Protein AF-A0A7C2G6F2-F1 (afdb_monomer_lite)

Secondary structure (DSSP, 8-state):
-HHHHHHHHHHTTSPP----SHHHHTTHHHHHHHHHHHHHHHH-SS--HHHHHHHHHHHHHHHHHHHHHHHHHHHHHHHHH-

Structure (mmCIF, N/CA/C/O backbone):
data_AF-A0A7C2G6F2-F1
#
_entry.id   AF-A0A7C2G6F2-F1
#
loop_
_atom_site.group_PDB
_atom_site.id
_atom_site.type_symbol
_atom_site.label_atom_id
_atom_site.label_alt_id
_atom_site.label_comp_id
_atom_site.label_asym_id
_atom_site.label_entity_id
_atom_site.label_seq_id
_atom_site.pdbx_PDB_ins_code
_atom_site.Cartn_x
_atom_site.Cartn_y
_atom_site.Cartn_z
_atom_site.occupancy
_atom_site.B_iso_or_equiv
_atom_site.auth_seq_id
_atom_site.auth_comp_id
_atom_site.auth_asym_id
_atom_site.auth_atom_id
_atom_site.pdbx_PDB_model_num
ATOM 1 N N . MET A 1 1 ? -22.848 -23.238 -17.504 1.00 60.56 1 MET A N 1
ATOM 2 C CA . MET A 1 1 ? -22.557 -22.922 -16.085 1.00 60.56 1 MET A CA 1
ATOM 3 C C . MET A 1 1 ? -21.258 -23.567 -15.603 1.00 60.56 1 MET A C 1
ATOM 5 O O . MET A 1 1 ? -20.378 -22.843 -15.173 1.00 60.56 1 MET A O 1
ATOM 9 N N . ILE A 1 2 ? -21.086 -24.887 -15.745 1.00 63.03 2 ILE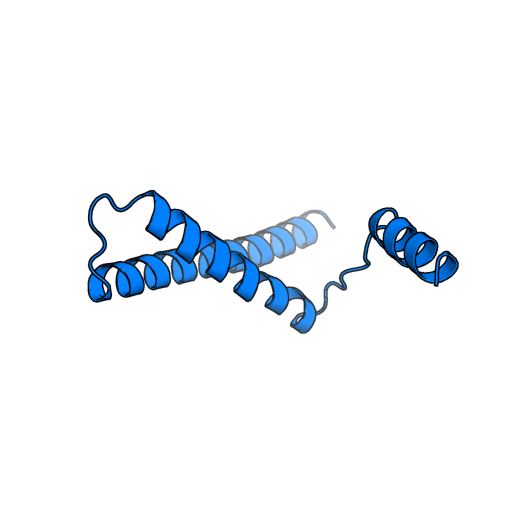 A N 1
ATOM 10 C CA . ILE A 1 2 ? -19.876 -25.621 -15.317 1.00 63.03 2 ILE A CA 1
ATOM 11 C C . ILE A 1 2 ? -18.591 -25.154 -16.041 1.00 63.03 2 ILE A C 1
ATOM 13 O O . ILE A 1 2 ? -17.563 -24.964 -15.405 1.00 63.03 2 ILE A O 1
ATOM 17 N N . GLN A 1 3 ? -18.667 -24.865 -17.345 1.00 67.69 3 GLN A N 1
ATOM 18 C CA . GLN A 1 3 ? -17.542 -24.331 -18.138 1.00 67.69 3 GLN A CA 1
ATOM 19 C C . GLN A 1 3 ? -16.990 -22.993 -17.602 1.00 67.69 3 GLN A C 1
ATOM 21 O O . GLN A 1 3 ? -15.789 -22.752 -17.646 1.00 67.69 3 GLN A O 1
ATOM 26 N N . ASN A 1 4 ? -17.843 -22.148 -17.010 1.00 74.81 4 ASN A N 1
ATOM 27 C CA . ASN A 1 4 ? -17.402 -20.876 -16.427 1.00 74.81 4 ASN A CA 1
ATOM 28 C C . ASN A 1 4 ? -16.576 -21.090 -15.153 1.00 74.81 4 ASN A C 1
ATOM 30 O O . ASN A 1 4 ? -15.661 -20.321 -14.886 1.00 74.81 4 ASN A O 1
ATOM 34 N N . ILE A 1 5 ? -16.872 -22.142 -14.384 1.00 79.81 5 ILE A N 1
ATOM 35 C CA . ILE A 1 5 ? -16.135 -22.475 -13.159 1.00 79.81 5 ILE A CA 1
ATOM 36 C C . ILE A 1 5 ? -14.728 -22.954 -13.516 1.00 79.81 5 ILE A C 1
ATOM 38 O O . ILE A 1 5 ? -13.769 -22.514 -12.893 1.00 79.81 5 ILE A O 1
ATOM 42 N N . TYR A 1 6 ? -14.589 -23.779 -14.558 1.00 81.56 6 TYR A N 1
ATOM 43 C CA . TYR A 1 6 ? -13.275 -24.197 -15.051 1.00 81.56 6 TYR A CA 1
ATOM 44 C C . TYR A 1 6 ? -12.414 -23.007 -15.482 1.00 81.56 6 TYR A C 1
ATOM 46 O O . TYR A 1 6 ? -11.250 -22.941 -15.101 1.00 81.56 6 TYR A O 1
ATOM 54 N N . ASN A 1 7 ? -12.994 -22.032 -16.188 1.00 80.44 7 ASN A N 1
ATOM 55 C CA . ASN A 1 7 ? -12.271 -20.827 -16.603 1.00 80.44 7 ASN A CA 1
ATOM 56 C C . ASN A 1 7 ? -11.858 -19.946 -15.413 1.00 80.44 7 ASN A C 1
ATOM 58 O O . ASN A 1 7 ? -10.749 -19.422 -15.397 1.00 80.44 7 ASN A O 1
ATOM 62 N N . ILE A 1 8 ? -12.719 -19.816 -14.398 1.00 82.31 8 ILE A N 1
ATOM 63 C CA . ILE A 1 8 ? -12.400 -19.078 -13.167 1.00 82.31 8 ILE A CA 1
ATOM 64 C C . ILE A 1 8 ? -11.265 -19.771 -12.404 1.00 82.31 8 ILE A C 1
ATOM 66 O O . ILE A 1 8 ? -10.311 -19.116 -12.004 1.00 82.31 8 ILE A O 1
ATOM 70 N N . VAL A 1 9 ? -11.330 -21.095 -12.234 1.00 84.50 9 VAL A N 1
ATOM 71 C CA . VAL A 1 9 ? -10.283 -21.868 -11.546 1.00 84.50 9 VAL A CA 1
ATOM 72 C C . VAL A 1 9 ? -8.962 -21.820 -12.321 1.00 84.50 9 VAL A C 1
ATOM 74 O O . VAL A 1 9 ? -7.910 -21.643 -11.714 1.00 84.50 9 VAL A O 1
ATOM 77 N N . ALA A 1 10 ? -9.007 -21.903 -13.652 1.00 81.81 10 ALA A N 1
ATOM 78 C CA . ALA A 1 10 ? -7.828 -21.780 -14.505 1.00 81.81 10 ALA A CA 1
ATOM 79 C C . ALA A 1 10 ? -7.174 -20.390 -14.408 1.00 81.81 10 ALA A C 1
ATOM 81 O O . ALA A 1 10 ? -5.946 -20.301 -14.391 1.00 81.81 10 ALA A O 1
ATOM 82 N N . ALA A 1 11 ? -7.958 -19.316 -14.263 1.00 80.06 11 ALA A N 1
ATOM 83 C CA . ALA A 1 11 ? -7.427 -17.962 -14.090 1.00 80.06 11 ALA A CA 1
ATOM 84 C C . ALA A 1 11 ? -6.562 -17.814 -12.823 1.00 80.06 11 ALA A C 1
ATOM 86 O O . ALA A 1 11 ? -5.595 -17.066 -12.836 1.00 80.06 11 ALA A O 1
ATOM 87 N N . PHE A 1 12 ? -6.829 -18.582 -11.759 1.00 82.50 12 PHE A N 1
ATOM 88 C CA . PHE A 1 12 ? -5.985 -18.585 -10.553 1.00 82.50 12 PHE A CA 1
ATOM 89 C C . PHE A 1 12 ? -4.670 -19.364 -10.706 1.00 82.50 12 PHE A C 1
ATOM 91 O O . PHE A 1 12 ? -3.814 -19.293 -9.826 1.00 82.50 12 PHE A O 1
ATOM 98 N N . THR A 1 13 ? -4.503 -20.125 -11.792 1.00 85.88 13 THR A N 1
ATOM 99 C CA . THR A 1 13 ? -3.276 -20.896 -12.064 1.00 85.88 13 THR A CA 1
ATOM 100 C C . THR A 1 13 ? -2.313 -20.189 -13.012 1.00 85.88 13 THR A C 1
ATOM 102 O O . THR A 1 13 ? -1.158 -20.598 -13.125 1.00 85.88 13 THR A O 1
ATOM 105 N N . VAL A 1 14 ? -2.763 -19.122 -13.676 1.00 83.56 14 VAL A N 1
ATOM 106 C CA . VAL A 1 14 ? -1.934 -18.318 -14.575 1.00 83.56 14 VAL A CA 1
ATOM 107 C C . VAL A 1 14 ? -1.462 -17.072 -13.819 1.00 83.56 14 VAL A C 1
ATOM 109 O O . VAL A 1 14 ? -2.275 -16.430 -13.156 1.00 83.56 14 VAL A O 1
ATOM 112 N N . PRO A 1 15 ? -0.167 -16.708 -13.884 1.00 80.00 15 PRO A N 1
ATOM 113 C CA . PRO A 1 15 ? 0.305 -15.466 -13.289 1.00 80.00 15 PRO A CA 1
ATOM 114 C C . PRO A 1 15 ? -0.391 -14.263 -13.928 1.00 80.00 15 PRO A C 1
ATOM 116 O O . PRO A 1 15 ? -0.327 -14.081 -15.144 1.00 80.00 15 PRO A O 1
ATOM 119 N N . GLU A 1 16 ? -1.017 -13.424 -13.106 1.00 82.06 16 GLU A N 1
ATOM 120 C CA . GLU A 1 16 ? -1.564 -12.151 -13.568 1.00 82.06 16 GLU A CA 1
ATOM 121 C C . GLU A 1 16 ? -0.406 -11.210 -13.925 1.00 82.06 16 GLU A C 1
ATOM 123 O O . GLU A 1 16 ? 0.488 -10.960 -13.108 1.00 82.06 16 GLU A O 1
ATOM 128 N N . TYR A 1 17 ? -0.409 -10.673 -15.145 1.00 82.88 17 TYR A N 1
ATOM 129 C CA . TYR A 1 17 ? 0.572 -9.668 -15.534 1.00 82.88 17 TYR A CA 1
ATOM 130 C C . TYR A 1 17 ? 0.197 -8.319 -14.919 1.00 82.88 17 TYR A C 1
ATOM 132 O O . TYR A 1 17 ? -0.709 -7.626 -15.379 1.00 82.88 17 TYR A O 1
ATOM 140 N N . ILE A 1 18 ? 0.937 -7.922 -13.890 1.00 80.31 18 ILE A N 1
ATOM 141 C CA . ILE A 1 18 ? 0.836 -6.587 -13.310 1.00 80.31 18 ILE A CA 1
ATOM 142 C C . ILE A 1 18 ? 1.913 -5.730 -13.972 1.00 80.31 18 ILE A C 1
ATOM 144 O O . ILE A 1 18 ? 3.106 -5.927 -13.742 1.00 80.31 18 ILE A O 1
ATOM 148 N N . GLY A 1 19 ? 1.495 -4.786 -14.817 1.00 81.31 19 GLY A N 1
ATOM 149 C CA . GLY A 1 19 ? 2.416 -3.853 -15.466 1.00 81.31 19 GLY A CA 1
ATOM 150 C C . GLY A 1 19 ? 3.225 -3.032 -14.454 1.00 81.31 19 GLY A C 1
ATOM 151 O O . GLY A 1 19 ? 2.807 -2.836 -13.313 1.00 81.31 19 GLY A O 1
ATOM 152 N N . VAL A 1 20 ? 4.368 -2.496 -14.885 1.00 82.50 20 VAL A N 1
ATOM 153 C CA . VAL A 1 20 ? 5.249 -1.623 -14.074 1.00 82.50 20 VAL A CA 1
ATOM 154 C C . VAL A 1 20 ? 4.941 -0.132 -14.254 1.00 82.50 20 VAL A C 1
ATOM 156 O O . VAL A 1 20 ? 5.773 0.732 -13.988 1.00 82.50 20 VAL A O 1
ATOM 159 N N . GLU A 1 21 ? 3.743 0.185 -14.737 1.00 88.00 21 GLU A N 1
ATOM 160 C CA . GLU A 1 21 ? 3.307 1.560 -14.930 1.00 88.00 21 GLU A CA 1
ATOM 161 C C . GLU A 1 21 ? 3.085 2.261 -13.577 1.00 88.00 21 GLU A C 1
ATOM 163 O O . GLU A 1 21 ? 2.611 1.650 -12.617 1.00 88.00 21 GLU A O 1
ATOM 168 N N . PRO A 1 22 ? 3.316 3.580 -13.476 1.00 84.00 22 PRO A N 1
ATOM 169 C CA . PRO A 1 22 ? 3.063 4.311 -12.233 1.00 84.00 22 PRO A CA 1
ATOM 170 C C . PRO A 1 22 ? 1.628 4.143 -11.709 1.00 84.00 22 PRO A C 1
ATOM 172 O O . PRO A 1 22 ? 1.403 4.117 -10.503 1.00 84.00 22 PRO A O 1
ATOM 175 N N . ARG A 1 23 ? 0.647 3.990 -12.611 1.00 87.88 23 ARG A N 1
ATOM 176 C CA . ARG A 1 23 ? -0.760 3.757 -12.258 1.00 87.88 23 ARG A CA 1
ATOM 177 C C . ARG A 1 23 ? -0.971 2.389 -11.618 1.00 87.88 23 ARG A C 1
ATOM 179 O O . ARG A 1 23 ? -1.693 2.304 -10.629 1.00 87.88 23 ARG A O 1
ATOM 186 N N . THR A 1 24 ? -0.376 1.332 -12.169 1.00 87.19 24 THR A N 1
ATOM 187 C CA . THR A 1 24 ? -0.535 -0.022 -11.626 1.00 87.19 24 THR A CA 1
ATOM 188 C C . THR A 1 24 ? 0.144 -0.150 -10.267 1.00 87.19 24 THR A C 1
ATOM 190 O O . THR A 1 24 ? -0.388 -0.815 -9.384 1.00 87.19 24 THR A O 1
ATOM 193 N N . MET A 1 25 ? 1.235 0.586 -10.035 1.00 85.06 25 MET A N 1
ATOM 194 C CA . MET A 1 25 ? 1.877 0.677 -8.720 1.00 85.06 25 MET A CA 1
ATOM 195 C C . MET A 1 25 ? 0.965 1.275 -7.633 1.00 85.06 25 MET A C 1
ATOM 197 O O . MET A 1 25 ? 1.131 0.948 -6.456 1.00 85.06 25 MET A O 1
ATOM 201 N N . LEU A 1 26 ? -0.037 2.093 -7.990 1.00 89.50 26 LEU A N 1
ATOM 202 C CA . LEU A 1 26 ? -0.975 2.654 -7.009 1.00 89.50 26 LEU A CA 1
ATOM 203 C C . LEU A 1 26 ? -1.861 1.586 -6.345 1.00 89.50 26 LEU A C 1
ATOM 205 O O . LEU A 1 26 ? -2.334 1.804 -5.229 1.00 89.50 26 LEU A O 1
ATOM 209 N N . TRP A 1 27 ? -2.044 0.417 -6.972 1.00 89.00 27 TRP A N 1
ATOM 210 C CA . TRP A 1 27 ? -2.795 -0.706 -6.389 1.00 89.00 27 TRP A CA 1
ATOM 211 C C . TRP A 1 27 ? -2.168 -1.268 -5.113 1.00 89.00 27 TRP A C 1
ATOM 213 O O . TRP A 1 27 ? -2.842 -1.931 -4.324 1.00 89.00 27 TRP A O 1
ATOM 223 N N . MET A 1 28 ? -0.904 -0.944 -4.853 1.00 88.81 28 MET A N 1
ATOM 224 C CA . MET A 1 28 ? -0.238 -1.291 -3.609 1.00 88.81 28 MET A CA 1
ATOM 225 C C . MET A 1 28 ? -0.793 -0.514 -2.404 1.00 88.81 28 MET A C 1
ATOM 227 O O . MET A 1 28 ? -0.820 -1.051 -1.300 1.00 88.81 28 MET A O 1
ATOM 231 N N . PHE A 1 29 ? -1.278 0.722 -2.577 1.00 92.94 29 PHE A N 1
ATOM 232 C CA . PHE A 1 29 ? -1.776 1.528 -1.454 1.00 92.94 29 PHE A CA 1
ATOM 233 C C . PHE A 1 29 ? -3.034 0.942 -0.795 1.00 92.94 29 PHE A C 1
ATOM 235 O O . PHE A 1 29 ? -3.043 0.852 0.433 1.00 92.94 29 PH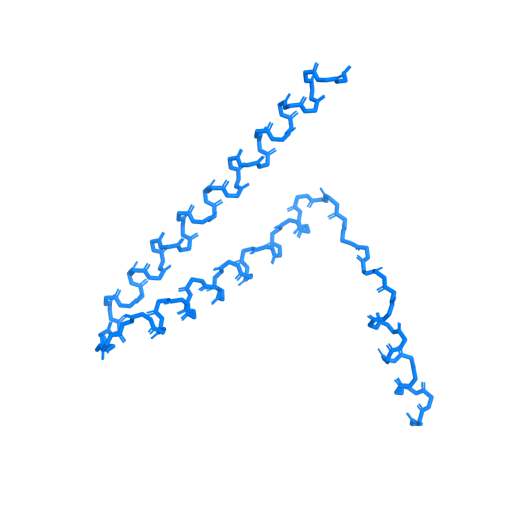E A O 1
ATOM 242 N N . PRO A 1 30 ? -4.065 0.482 -1.535 1.00 93.56 30 PRO A N 1
ATOM 243 C CA . PRO A 1 30 ? -5.172 -0.268 -0.943 1.00 93.56 30 PRO A CA 1
ATOM 244 C C . PRO A 1 30 ? -4.706 -1.465 -0.106 1.00 93.56 30 PRO A C 1
ATOM 246 O O . PRO A 1 30 ? -5.172 -1.643 1.017 1.00 93.56 30 PRO A O 1
ATOM 249 N N . LEU A 1 31 ? -3.729 -2.232 -0.604 1.00 92.31 31 LEU A N 1
ATOM 250 C CA . LEU A 1 31 ? -3.166 -3.376 0.117 1.00 92.31 31 LEU A CA 1
ATOM 251 C C . LEU A 1 31 ? -2.474 -2.941 1.420 1.00 92.31 31 LEU A C 1
ATOM 253 O O . LEU A 1 31 ? -2.732 -3.508 2.483 1.00 92.31 31 LEU A O 1
ATOM 257 N N . LEU A 1 32 ? -1.635 -1.902 1.365 1.00 95.50 32 LEU A N 1
ATOM 258 C CA . LEU A 1 32 ? -0.969 -1.338 2.543 1.00 95.50 32 LEU A CA 1
ATOM 259 C C . LEU A 1 32 ? -1.973 -0.795 3.566 1.00 95.50 32 LEU A C 1
ATOM 261 O O . LEU A 1 32 ? -1.778 -0.973 4.769 1.00 95.50 32 LEU A O 1
ATOM 265 N N . ALA A 1 33 ? -3.054 -0.163 3.106 1.00 96.19 33 ALA A N 1
ATOM 266 C CA . ALA A 1 33 ? -4.119 0.329 3.970 1.00 96.19 33 ALA A CA 1
ATOM 267 C C . ALA A 1 33 ? -4.816 -0.830 4.696 1.00 96.19 33 ALA A C 1
ATOM 269 O O . ALA A 1 33 ? -4.973 -0.777 5.917 1.00 96.19 33 ALA A O 1
ATOM 270 N N . SER A 1 34 ? -5.156 -1.911 3.985 1.00 96.38 34 SER A N 1
ATOM 271 C CA . SER A 1 34 ? -5.728 -3.117 4.593 1.00 96.38 34 SER A CA 1
ATOM 272 C C . SER A 1 34 ? -4.800 -3.721 5.649 1.00 96.38 34 SER A C 1
ATOM 274 O O . SER A 1 34 ? -5.247 -4.008 6.760 1.00 96.38 34 SER A O 1
ATOM 276 N N . ILE A 1 35 ? -3.504 -3.853 5.351 1.00 94.25 35 ILE A N 1
ATOM 277 C CA . ILE A 1 35 ? -2.514 -4.385 6.300 1.00 94.25 35 ILE A CA 1
ATOM 278 C C . ILE A 1 35 ? -2.412 -3.487 7.538 1.00 94.25 35 ILE A C 1
ATOM 280 O O . ILE A 1 35 ? -2.428 -3.994 8.660 1.00 94.25 35 ILE A O 1
ATOM 284 N N . ALA A 1 36 ? -2.349 -2.165 7.361 1.00 95.88 36 ALA A N 1
ATOM 285 C CA . ALA A 1 36 ? -2.232 -1.224 8.472 1.00 95.88 36 ALA A CA 1
ATOM 286 C C . ALA A 1 36 ? -3.452 -1.280 9.408 1.00 95.88 36 ALA A C 1
ATOM 288 O O . ALA A 1 36 ? -3.294 -1.321 10.631 1.00 95.88 36 ALA A O 1
ATOM 289 N N . ILE A 1 37 ? -4.659 -1.337 8.837 1.00 95.56 37 ILE A N 1
ATOM 290 C CA . ILE A 1 37 ? -5.923 -1.463 9.572 1.00 95.56 37 ILE A CA 1
ATOM 291 C C . ILE A 1 37 ? -5.956 -2.782 10.351 1.00 95.56 37 ILE A C 1
ATOM 293 O O . ILE A 1 37 ? -6.170 -2.764 11.563 1.00 95.56 37 ILE A O 1
ATOM 297 N N . ILE A 1 38 ? -5.704 -3.916 9.686 1.00 95.06 38 ILE A N 1
ATOM 298 C CA . ILE A 1 38 ? -5.778 -5.249 10.304 1.00 95.06 38 ILE A CA 1
ATOM 299 C C . ILE A 1 38 ? -4.719 -5.398 11.398 1.00 95.06 38 ILE A C 1
ATOM 301 O O . ILE A 1 38 ? -5.044 -5.811 12.510 1.00 95.06 38 ILE A O 1
ATOM 305 N N . TYR A 1 39 ? -3.471 -5.006 11.128 1.00 94.50 39 TYR A N 1
ATOM 306 C CA . TYR A 1 39 ? -2.391 -5.051 12.114 1.00 94.50 39 TYR A CA 1
ATOM 307 C C . TYR A 1 39 ? -2.735 -4.245 13.366 1.00 94.50 39 TYR A C 1
ATOM 309 O O . TYR A 1 39 ? -2.514 -4.686 14.496 1.00 94.50 39 TYR A O 1
ATOM 317 N N . LYS A 1 40 ? -3.276 -3.036 13.183 1.00 92.31 40 LYS A N 1
ATOM 318 C CA . LYS A 1 40 ? -3.612 -2.182 14.316 1.00 92.31 40 LYS A CA 1
ATOM 319 C C . LYS A 1 40 ? -4.822 -2.709 15.082 1.00 92.31 40 LYS A C 1
ATOM 321 O O . LYS A 1 40 ? -4.832 -2.627 16.308 1.00 92.31 40 LYS A O 1
ATOM 326 N N . ALA A 1 41 ? -5.792 -3.293 14.382 1.00 91.31 41 ALA A N 1
ATOM 327 C CA . ALA A 1 41 ? -6.984 -3.873 14.985 1.00 91.31 41 ALA A CA 1
ATOM 328 C C . ALA A 1 41 ? -6.649 -5.088 15.863 1.00 91.31 41 ALA A C 1
ATOM 330 O O . ALA A 1 41 ? -7.185 -5.199 16.960 1.00 91.31 41 ALA A O 1
ATOM 331 N N . THR A 1 42 ? -5.727 -5.957 15.434 1.00 92.38 42 THR A N 1
ATOM 332 C CA . THR A 1 42 ? -5.326 -7.144 16.214 1.00 92.38 42 THR A CA 1
ATOM 333 C C . THR A 1 42 ? -4.418 -6.812 17.396 1.00 92.38 42 THR A C 1
ATOM 335 O O . THR A 1 42 ? -4.402 -7.538 18.387 1.00 92.38 42 THR A O 1
ATOM 338 N N . LYS A 1 43 ? -3.661 -5.711 17.321 1.00 89.12 43 LYS A N 1
ATOM 339 C CA . LYS A 1 43 ? -2.682 -5.336 18.351 1.00 89.12 43 LYS A CA 1
ATOM 340 C C . LYS A 1 43 ? -3.266 -4.510 19.503 1.00 89.12 43 LYS A C 1
ATOM 342 O O . LYS A 1 43 ? -2.663 -4.448 20.575 1.00 89.12 43 LYS A O 1
ATOM 347 N N . LEU A 1 44 ? -4.406 -3.849 19.311 1.00 83.88 44 LEU A N 1
ATOM 348 C CA . LEU A 1 44 ? -5.031 -3.033 20.353 1.00 83.88 44 LEU A CA 1
ATOM 349 C C . LEU A 1 44 ? -5.921 -3.887 21.263 1.00 83.88 44 LEU A C 1
ATOM 351 O O . LEU A 1 44 ? -6.941 -4.413 20.838 1.00 83.88 44 LEU A O 1
ATOM 355 N N . ARG A 1 45 ? -5.575 -3.955 22.555 1.00 78.88 45 ARG A N 1
ATOM 356 C CA . ARG A 1 45 ? -6.392 -4.635 23.581 1.00 78.88 45 ARG A CA 1
ATOM 357 C C . ARG A 1 45 ? -7.722 -3.921 23.861 1.00 78.88 45 ARG A C 1
ATOM 359 O O . ARG A 1 45 ? -8.685 -4.562 24.262 1.00 78.88 45 ARG A O 1
ATOM 366 N N . VAL A 1 46 ? -7.7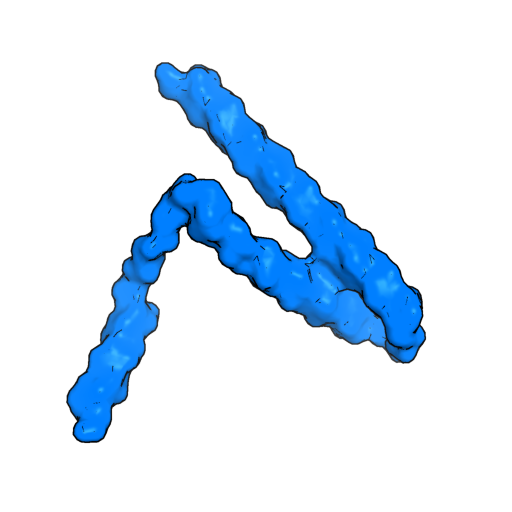65 -2.600 23.675 1.00 82.56 46 VAL A N 1
ATOM 367 C CA . VAL A 1 46 ? -8.961 -1.759 23.843 1.00 82.56 46 VAL A CA 1
ATOM 368 C C . VAL A 1 46 ? -9.062 -0.821 22.645 1.00 82.56 46 VAL A C 1
ATOM 370 O O . VAL A 1 46 ? -8.135 -0.055 22.369 1.00 82.56 46 VAL A O 1
ATOM 373 N N . MET A 1 47 ? -10.179 -0.886 21.921 1.00 77.94 47 MET A N 1
ATOM 374 C CA . MET A 1 47 ? -10.377 -0.149 20.675 1.00 77.94 47 MET A CA 1
ATOM 375 C C . MET A 1 47 ? -11.000 1.226 20.941 1.00 77.94 47 MET A C 1
ATOM 377 O O . MET A 1 47 ? -12.215 1.379 21.006 1.00 77.94 47 MET A O 1
ATOM 381 N N . PHE A 1 48 ? -10.159 2.254 21.060 1.00 87.88 48 PHE A N 1
ATOM 382 C CA . PHE A 1 48 ? -10.609 3.644 20.972 1.00 87.88 48 PHE A CA 1
ATOM 383 C C . PHE A 1 48 ? -10.550 4.104 19.514 1.00 87.88 48 PHE A C 1
ATOM 385 O O . PHE A 1 48 ? -9.451 4.269 18.984 1.00 87.88 48 PHE A O 1
ATOM 392 N N . LEU A 1 49 ? -11.704 4.354 18.882 1.00 87.56 49 LEU A N 1
ATOM 393 C CA . LEU A 1 49 ? -11.798 4.682 17.449 1.00 87.56 49 LEU A CA 1
ATOM 394 C C . LEU A 1 49 ? -10.850 5.816 17.025 1.00 87.56 49 LEU A C 1
ATOM 396 O O . LEU A 1 49 ? -10.102 5.660 16.065 1.00 87.56 49 LEU A O 1
ATOM 400 N N . GLY A 1 50 ? -10.812 6.932 17.761 1.00 89.12 50 GLY A N 1
ATOM 401 C CA . GLY A 1 50 ? -9.952 8.069 17.406 1.00 89.12 50 GLY A CA 1
ATOM 402 C C . GLY A 1 50 ? -8.452 7.745 17.441 1.00 89.12 50 GLY A C 1
ATOM 403 O O . GLY A 1 50 ? -7.708 8.124 16.535 1.00 89.12 50 GLY A O 1
ATOM 404 N N . LYS A 1 51 ? -7.999 6.993 18.455 1.00 89.00 51 LYS A N 1
ATOM 405 C CA . LYS A 1 51 ? -6.598 6.544 18.545 1.00 89.00 51 LYS A CA 1
ATOM 406 C C . LYS A 1 51 ? -6.286 5.491 17.485 1.00 89.00 51 LYS A C 1
ATOM 408 O O . LYS A 1 51 ? -5.226 5.549 16.873 1.00 89.00 51 LYS A O 1
ATOM 413 N N . PHE A 1 52 ? -7.229 4.589 17.220 1.00 92.69 52 PHE A N 1
ATOM 414 C CA . PHE A 1 52 ? -7.107 3.578 16.177 1.00 92.69 52 PHE A CA 1
ATOM 415 C C . PHE A 1 52 ? -6.885 4.209 14.801 1.00 92.69 52 PHE A C 1
ATOM 417 O O . PHE A 1 52 ? -5.885 3.893 14.165 1.00 92.69 52 PHE A O 1
ATOM 424 N N . PHE A 1 53 ? -7.741 5.144 14.373 1.00 94.69 53 PHE A N 1
ATOM 425 C CA . PHE A 1 53 ? -7.573 5.819 13.083 1.00 94.69 53 PHE A CA 1
ATOM 426 C C . PHE A 1 53 ? -6.257 6.588 13.008 1.00 94.69 53 PHE A C 1
ATOM 428 O O . PHE A 1 53 ? -5.545 6.475 12.016 1.00 94.69 53 PHE A O 1
ATOM 435 N N . LYS A 1 54 ? -5.881 7.318 14.066 1.00 94.69 54 LYS A N 1
ATOM 436 C CA . LYS A 1 54 ? -4.597 8.029 14.104 1.00 94.69 54 LYS A CA 1
ATOM 437 C C . LYS A 1 54 ? -3.420 7.070 13.919 1.00 94.69 54 LYS A C 1
ATOM 439 O O . LYS A 1 54 ? -2.549 7.312 13.091 1.00 94.69 54 LYS A O 1
ATOM 444 N N . GLU A 1 55 ? -3.387 5.984 14.682 1.00 94.31 55 GLU A N 1
ATOM 445 C CA . GLU A 1 55 ? -2.278 5.032 14.651 1.00 94.31 55 GLU A CA 1
ATOM 446 C C . GLU A 1 55 ? -2.260 4.189 13.366 1.00 94.31 55 GLU A C 1
ATOM 448 O O . GLU A 1 55 ? -1.179 3.895 12.860 1.00 94.31 55 GLU A O 1
ATOM 453 N N . ALA A 1 56 ? -3.424 3.844 12.809 1.00 95.56 56 ALA A N 1
ATOM 454 C CA . ALA A 1 56 ? -3.537 3.164 11.520 1.00 95.56 56 ALA A CA 1
ATOM 455 C C . ALA A 1 56 ? -3.065 4.064 10.367 1.00 95.56 56 ALA A C 1
ATOM 457 O O . ALA A 1 56 ? -2.292 3.611 9.526 1.00 95.56 56 ALA A O 1
ATOM 458 N N . THR A 1 57 ? -3.447 5.346 10.362 1.00 96.62 57 THR A N 1
ATOM 459 C CA . THR A 1 57 ? -2.983 6.323 9.365 1.00 96.62 57 THR A CA 1
ATOM 460 C C . THR A 1 57 ? -1.477 6.549 9.453 1.00 96.62 57 THR A C 1
ATOM 462 O O . THR A 1 57 ? -0.811 6.580 8.422 1.00 96.62 57 THR A O 1
ATOM 465 N N . ILE A 1 58 ? -0.914 6.654 10.665 1.00 96.94 58 ILE A N 1
ATOM 466 C CA . ILE A 1 58 ? 0.543 6.763 10.853 1.00 96.94 58 ILE A CA 1
ATOM 467 C C . ILE A 1 58 ? 1.242 5.531 10.273 1.00 96.94 58 ILE A C 1
ATOM 469 O O . ILE A 1 58 ? 2.176 5.674 9.492 1.00 96.94 58 ILE A O 1
ATOM 473 N N . LEU A 1 59 ? 0.765 4.328 10.604 1.00 95.88 59 LEU A N 1
ATOM 474 C CA . LEU A 1 59 ? 1.345 3.087 10.097 1.00 95.88 59 LEU A CA 1
ATOM 475 C C . LEU A 1 59 ? 1.262 2.999 8.568 1.00 95.88 59 LEU A C 1
ATOM 477 O O . LEU A 1 59 ? 2.257 2.684 7.919 1.00 95.88 59 LEU A O 1
ATOM 481 N N . PHE A 1 60 ? 0.104 3.319 7.990 1.00 97.50 60 PHE A N 1
ATOM 482 C CA . PHE A 1 60 ? -0.084 3.368 6.544 1.00 97.50 60 PHE A CA 1
ATOM 483 C C . PHE A 1 60 ? 0.891 4.347 5.876 1.00 97.50 60 PHE A C 1
ATOM 485 O O . PHE A 1 60 ? 1.525 3.992 4.882 1.00 97.50 60 PHE A O 1
ATOM 492 N N . ALA A 1 61 ? 1.057 5.548 6.435 1.00 97.06 61 ALA A N 1
ATOM 493 C CA . ALA A 1 61 ? 1.976 6.554 5.912 1.00 97.06 61 ALA A CA 1
ATOM 494 C C . ALA A 1 61 ? 3.441 6.097 5.999 1.00 97.06 61 ALA A C 1
ATOM 496 O O . ALA A 1 61 ? 4.185 6.243 5.031 1.00 97.06 61 ALA A O 1
ATOM 497 N N . THR A 1 62 ? 3.854 5.492 7.119 1.00 97.06 62 THR A N 1
ATOM 498 C CA . THR A 1 62 ? 5.210 4.948 7.286 1.00 97.06 62 THR A CA 1
ATOM 499 C C . THR A 1 62 ? 5.499 3.830 6.286 1.00 97.06 62 THR A C 1
ATOM 501 O O . THR A 1 62 ? 6.549 3.848 5.646 1.00 97.06 62 THR A O 1
ATOM 504 N N . LEU A 1 63 ? 4.570 2.885 6.107 1.00 95.75 63 LEU A N 1
ATOM 505 C CA . LEU A 1 63 ? 4.721 1.798 5.135 1.00 95.75 63 LEU A CA 1
ATOM 506 C C . LEU A 1 63 ? 4.773 2.328 3.701 1.00 95.75 63 LEU A C 1
ATOM 508 O O . LEU A 1 63 ? 5.634 1.931 2.923 1.00 95.75 63 LEU A O 1
ATOM 512 N N . SER A 1 64 ? 3.887 3.263 3.371 1.00 95.69 64 SER A N 1
ATOM 513 C CA . SER A 1 64 ? 3.843 3.919 2.064 1.00 95.69 64 SER A CA 1
ATOM 514 C C . SER A 1 64 ? 5.161 4.611 1.727 1.00 95.69 64 SER A C 1
ATOM 516 O O . SER A 1 64 ? 5.715 4.402 0.649 1.00 95.69 64 SER A O 1
ATOM 518 N N . LEU A 1 65 ? 5.698 5.395 2.666 1.00 96.56 65 LEU A N 1
ATOM 519 C CA . LEU A 1 65 ? 6.980 6.072 2.498 1.00 96.56 65 LEU A CA 1
ATOM 520 C C . LEU A 1 65 ? 8.115 5.066 2.291 1.00 96.56 65 LEU A C 1
ATOM 522 O O . LEU A 1 65 ? 8.926 5.234 1.384 1.00 96.56 65 LEU A O 1
ATOM 526 N N . PHE A 1 66 ? 8.150 4.001 3.093 1.00 96.38 66 PHE A N 1
ATOM 527 C CA . PHE A 1 66 ? 9.157 2.952 2.966 1.00 96.38 66 PHE A CA 1
ATOM 528 C C . PHE A 1 66 ? 9.116 2.270 1.591 1.00 96.38 66 PHE A C 1
ATOM 530 O O . PHE A 1 66 ? 10.162 2.084 0.973 1.00 96.38 66 PHE A O 1
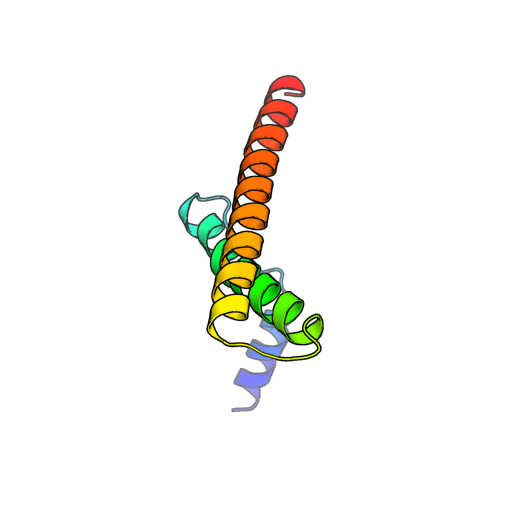ATOM 537 N N . MET A 1 67 ? 7.925 1.968 1.066 1.00 93.88 67 MET A N 1
ATOM 538 C CA . MET A 1 67 ? 7.784 1.366 -0.263 1.00 93.88 67 MET A CA 1
ATOM 539 C C . MET A 1 67 ? 8.280 2.284 -1.385 1.00 93.88 67 MET A C 1
ATOM 541 O O . MET A 1 67 ? 8.938 1.816 -2.314 1.00 93.88 67 MET A O 1
ATOM 545 N N . ILE A 1 68 ? 8.021 3.592 -1.293 1.00 93.25 68 ILE A N 1
ATOM 546 C CA . ILE A 1 68 ? 8.541 4.571 -2.260 1.00 93.25 68 ILE A CA 1
ATOM 547 C C . ILE A 1 68 ? 10.073 4.609 -2.204 1.00 93.25 68 ILE A C 1
ATOM 549 O O . ILE A 1 68 ? 10.730 4.559 -3.244 1.00 93.25 68 ILE A O 1
ATOM 553 N N . LEU A 1 69 ? 10.647 4.652 -0.998 1.00 96.81 69 LEU A N 1
ATOM 554 C CA . LEU A 1 69 ? 12.099 4.641 -0.808 1.00 96.81 69 LEU A CA 1
ATOM 555 C C . LEU A 1 69 ? 12.739 3.371 -1.376 1.00 96.81 69 LEU A C 1
ATOM 557 O O . LEU A 1 69 ? 13.774 3.464 -2.031 1.00 96.81 69 LEU A O 1
ATOM 561 N N . LEU A 1 70 ? 12.113 2.206 -1.190 1.00 94.25 70 LEU A N 1
ATOM 562 C CA . LEU A 1 70 ? 12.566 0.953 -1.796 1.00 94.25 70 LEU A CA 1
ATOM 563 C C . LEU A 1 70 ? 12.547 1.008 -3.324 1.00 94.25 70 LEU A C 1
ATOM 565 O O . LEU A 1 70 ? 13.516 0.584 -3.949 1.00 94.25 70 LEU A O 1
ATOM 569 N N . GLY A 1 71 ? 11.489 1.553 -3.929 1.00 91.50 71 GLY A N 1
ATOM 570 C CA . GLY A 1 71 ? 11.411 1.722 -5.382 1.00 91.50 71 GLY A CA 1
ATOM 571 C C . GLY A 1 71 ? 12.541 2.600 -5.925 1.00 91.50 71 GLY A C 1
ATOM 572 O O . GLY A 1 71 ? 13.198 2.240 -6.902 1.00 91.50 71 GLY A O 1
ATOM 573 N N . ILE A 1 72 ? 12.827 3.715 -5.247 1.00 94.44 72 ILE A N 1
ATOM 574 C CA . ILE A 1 72 ? 13.943 4.607 -5.594 1.00 94.44 72 ILE A CA 1
ATOM 575 C C . ILE A 1 72 ? 15.285 3.885 -5.426 1.00 94.44 72 ILE A C 1
ATOM 577 O O . ILE A 1 72 ? 16.127 3.940 -6.321 1.00 94.44 72 ILE A O 1
ATOM 581 N N . ALA A 1 73 ? 15.486 3.190 -4.305 1.00 96.62 73 ALA A N 1
ATOM 582 C CA . ALA A 1 73 ? 16.716 2.457 -4.028 1.00 96.62 73 ALA A CA 1
ATOM 583 C C . ALA A 1 73 ? 16.975 1.373 -5.084 1.00 96.62 73 ALA A C 1
ATOM 585 O O . ALA A 1 73 ? 18.077 1.300 -5.619 1.00 96.62 73 ALA A O 1
ATOM 586 N N . LEU A 1 74 ? 15.956 0.587 -5.442 1.00 93.50 74 LEU A N 1
ATOM 587 C CA . LEU A 1 74 ? 16.041 -0.421 -6.501 1.00 93.50 74 LEU A CA 1
ATOM 588 C C . LEU A 1 74 ? 16.403 0.203 -7.846 1.00 93.50 74 LEU A C 1
ATOM 590 O O . LEU A 1 74 ? 17.292 -0.295 -8.530 1.00 93.50 74 LEU A O 1
ATOM 594 N N . HIS A 1 75 ? 15.771 1.320 -8.204 1.00 92.88 75 HIS A N 1
ATOM 595 C CA . HIS A 1 75 ? 16.090 2.028 -9.438 1.00 92.88 75 HIS A CA 1
ATOM 596 C C . HIS A 1 75 ? 17.551 2.513 -9.467 1.00 92.88 75 HIS A C 1
ATOM 598 O O . HIS A 1 75 ? 18.228 2.390 -10.487 1.00 92.88 75 HIS A O 1
ATOM 604 N N . ILE A 1 76 ? 18.065 3.034 -8.347 1.00 97.00 76 ILE A N 1
ATOM 605 C CA . ILE A 1 76 ? 19.474 3.434 -8.219 1.00 97.00 76 ILE A CA 1
ATOM 606 C C . ILE A 1 76 ? 20.396 2.220 -8.367 1.00 97.00 76 ILE A C 1
ATOM 608 O O . ILE A 1 76 ? 21.364 2.289 -9.118 1.00 97.00 76 ILE A O 1
ATOM 612 N N . VAL A 1 77 ? 20.093 1.111 -7.689 1.00 97.81 77 VAL A N 1
ATOM 613 C CA . VAL A 1 77 ? 20.893 -0.121 -7.752 1.00 97.81 77 VAL A CA 1
ATOM 614 C C . VAL A 1 77 ? 20.971 -0.648 -9.183 1.00 97.81 77 VAL A C 1
ATOM 616 O O . VAL A 1 77 ? 22.067 -0.910 -9.668 1.00 97.81 77 VAL A O 1
ATOM 619 N N . VAL A 1 78 ? 19.839 -0.739 -9.886 1.00 96.88 78 VAL A N 1
ATOM 620 C CA . VAL A 1 78 ?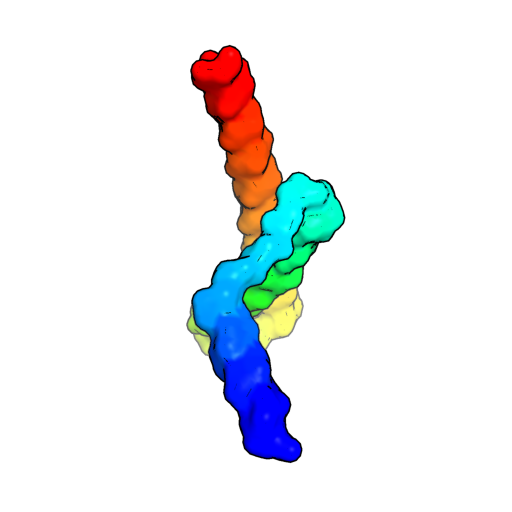 19.809 -1.181 -11.289 1.00 96.88 78 VAL A CA 1
ATOM 621 C C . VAL A 1 78 ? 20.663 -0.268 -12.167 1.00 96.88 78 VAL A C 1
ATOM 623 O O . VAL A 1 78 ? 21.464 -0.769 -12.944 1.00 96.88 78 VAL A O 1
ATOM 626 N N . ARG A 1 79 ? 20.563 1.055 -11.990 1.00 96.50 79 ARG A N 1
ATOM 627 C CA . ARG A 1 79 ? 21.354 2.040 -12.747 1.00 96.50 79 ARG A CA 1
ATOM 628 C C . ARG A 1 79 ? 22.861 1.973 -12.476 1.00 96.50 79 ARG A C 1
ATOM 630 O O . ARG A 1 79 ? 23.642 2.440 -13.291 1.00 96.50 79 ARG A O 1
ATOM 637 N N . ILE A 1 80 ? 23.275 1.489 -11.308 1.00 97.62 80 ILE A N 1
ATOM 638 C CA . ILE A 1 80 ? 24.698 1.305 -10.992 1.00 97.62 80 ILE A CA 1
ATOM 639 C C . ILE A 1 80 ? 25.217 -0.005 -11.595 1.00 97.62 8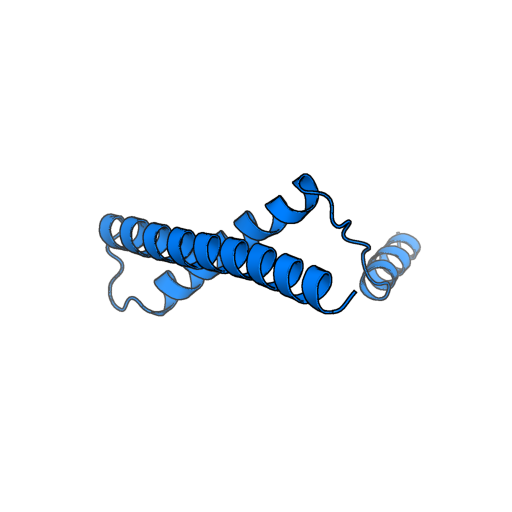0 ILE A C 1
ATOM 641 O O . ILE A 1 80 ? 26.378 -0.079 -11.988 1.00 97.62 80 ILE A O 1
ATOM 645 N N . LEU A 1 81 ? 24.377 -1.042 -11.631 1.00 97.00 81 LEU A N 1
ATOM 646 C CA . LEU A 1 81 ? 24.753 -2.372 -12.112 1.00 97.00 81 LEU A CA 1
ATOM 647 C C . LEU A 1 81 ? 24.706 -2.514 -13.640 1.00 97.00 81 LEU A C 1
ATOM 649 O O . LEU A 1 81 ? 25.429 -3.353 -14.173 1.00 97.00 81 LEU A O 1
ATOM 653 N N . THR A 1 82 ? 23.833 -1.762 -14.317 1.00 92.06 82 THR A N 1
ATOM 654 C CA . THR A 1 82 ? 23.663 -1.742 -15.783 1.00 92.06 82 THR A CA 1
ATOM 655 C C . THR A 1 82 ? 24.144 -0.418 -16.349 1.00 92.06 82 THR A C 1
ATOM 657 O O . THR A 1 82 ? 24.982 -0.454 -17.274 1.00 92.06 82 THR A O 1
#

Foldseek 3Di:
DVVVVVVVVVVVVDDDDQDPDPVSVVVVLVVLLVCLLVVLVVPDPDDDPVVSVVSSVVSSVVVVVVVVVVVVVVVVVVVVVD

pLDDT: mean 89.27, std 7.89, range [60.56, 97.81]

Sequence (82 aa):
MIQNIYNIVAAFTVPEYIGVEPRTMLWMFPLLASIAIIYKATKLRVMFLGKFFKEATILFATLSLFMILLGIALHIVVRILT

Radius of gyration: 18.61 Å; chains: 1; bounding box: 47×34×42 Å